Protein AF-A0A7G7MK86-F1 (afdb_monomer)

pLDDT: mean 74.08, std 12.92, range [37.59, 91.69]

Sequence (131 aa):
MILLLVAVTPTLVFWAALRLVPRAVSAVQERLQERRRRAAPGPSLERAVADVRRLRREIRAGRPTSRVRQVALLWAYDDVLLQVCAIVGVAEPPLATAAETDRAFARLLTEAALEQAGVALDPPRGDTAAA

Structure (mmCIF, N/CA/C/O backbone):
data_AF-A0A7G7MK86-F1
#
_entry.id   AF-A0A7G7MK86-F1
#
loop_
_atom_site.group_PDB
_atom_site.id
_atom_site.type_symbol
_atom_site.label_atom_id
_atom_site.label_alt_id
_atom_site.label_comp_id
_atom_site.label_asym_id
_atom_site.label_entity_id
_atom_site.label_seq_id
_atom_site.pdbx_PDB_ins_code
_atom_site.Cartn_x
_atom_site.Cartn_y
_atom_site.Cartn_z
_atom_site.occupancy
_atom_site.B_iso_or_equiv
_atom_site.auth_seq_id
_atom_site.auth_comp_id
_atom_site.auth_asym_id
_atom_site.auth_atom_id
_atom_site.pdbx_PDB_model_num
ATOM 1 N N . MET A 1 1 ? 38.586 2.688 -32.931 1.00 55.38 1 MET A N 1
ATOM 2 C CA . MET A 1 1 ? 37.595 3.637 -32.365 1.00 55.38 1 MET A CA 1
ATOM 3 C C . MET A 1 1 ? 36.141 3.226 -32.622 1.00 55.38 1 MET A C 1
ATOM 5 O O . MET A 1 1 ? 35.352 3.327 -31.698 1.00 55.38 1 MET A O 1
ATOM 9 N N . ILE A 1 2 ? 35.781 2.699 -33.802 1.00 60.97 2 ILE A N 1
ATOM 10 C CA . ILE A 1 2 ? 34.398 2.282 -34.138 1.00 60.97 2 ILE A CA 1
ATOM 11 C C . ILE A 1 2 ? 33.863 1.119 -33.270 1.00 60.97 2 ILE A C 1
ATOM 13 O O . ILE A 1 2 ? 32.710 1.147 -32.858 1.00 60.97 2 ILE A O 1
ATOM 17 N N . LEU A 1 3 ? 34.701 0.139 -32.908 1.00 55.09 3 LEU A N 1
ATOM 18 C CA . LEU A 1 3 ? 34.279 -1.022 -32.098 1.00 55.09 3 LEU A CA 1
ATOM 19 C C . LEU A 1 3 ? 33.917 -0.676 -30.640 1.00 55.09 3 LEU A C 1
ATOM 21 O O . LEU A 1 3 ? 33.027 -1.293 -30.062 1.00 55.09 3 LEU A O 1
ATOM 25 N N . LEU A 1 4 ? 34.556 0.345 -30.057 1.00 57.16 4 LEU A N 1
ATOM 26 C CA . LEU A 1 4 ? 34.248 0.819 -28.699 1.00 57.16 4 LEU A CA 1
ATOM 27 C C . LEU A 1 4 ? 32.854 1.452 -28.627 1.00 57.16 4 LEU A C 1
ATOM 29 O O . LEU A 1 4 ? 32.144 1.283 -27.640 1.00 57.16 4 LEU A O 1
ATOM 33 N N . LEU A 1 5 ? 32.437 2.126 -29.701 1.00 56.81 5 LEU A N 1
ATOM 34 C CA . LEU A 1 5 ? 31.127 2.763 -29.778 1.00 56.81 5 LEU A CA 1
ATOM 35 C C . LEU A 1 5 ? 29.992 1.729 -29.799 1.00 56.81 5 LEU A C 1
ATOM 37 O O . LEU A 1 5 ? 28.957 1.952 -29.177 1.00 56.81 5 LEU A O 1
ATOM 41 N N . VAL A 1 6 ? 30.215 0.592 -30.472 1.00 63.50 6 VAL A N 1
ATOM 42 C CA . VAL A 1 6 ? 29.251 -0.514 -30.632 1.00 63.50 6 VAL A CA 1
ATOM 43 C C . VAL A 1 6 ? 29.074 -1.324 -29.342 1.00 63.50 6 VAL A C 1
ATOM 45 O O . VA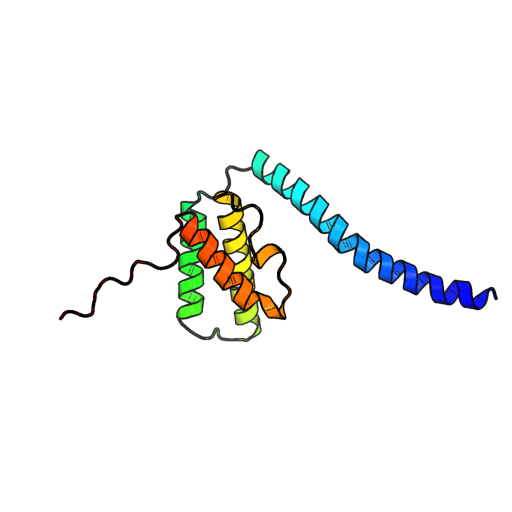L A 1 6 ? 27.990 -1.837 -29.087 1.00 63.50 6 VAL A O 1
ATOM 48 N N . ALA A 1 7 ? 30.105 -1.414 -28.496 1.00 64.06 7 ALA A N 1
ATOM 49 C CA . ALA A 1 7 ? 30.025 -2.138 -27.223 1.00 64.06 7 ALA A CA 1
ATOM 50 C C . ALA A 1 7 ? 29.411 -1.302 -26.084 1.00 64.06 7 ALA A C 1
ATOM 52 O O . ALA A 1 7 ? 28.769 -1.839 -25.182 1.00 64.06 7 ALA A O 1
ATOM 53 N N . VAL A 1 8 ? 29.589 0.022 -26.119 1.00 67.62 8 VAL A N 1
ATOM 54 C CA . VAL A 1 8 ? 29.119 0.932 -25.060 1.00 67.62 8 VAL A CA 1
ATOM 55 C C . VAL A 1 8 ? 27.644 1.313 -25.241 1.00 67.62 8 VAL A C 1
ATOM 57 O O . VAL A 1 8 ? 26.932 1.523 -24.257 1.00 67.62 8 VAL A O 1
ATOM 60 N N . THR A 1 9 ? 27.154 1.333 -26.482 1.00 71.25 9 THR A N 1
ATOM 61 C CA . THR A 1 9 ? 25.754 1.645 -26.815 1.00 71.25 9 THR A CA 1
ATOM 62 C C . THR A 1 9 ? 24.721 0.728 -26.149 1.00 71.25 9 THR A C 1
ATOM 64 O O . THR A 1 9 ? 23.823 1.268 -25.503 1.00 71.25 9 THR A O 1
ATOM 67 N N . PRO A 1 10 ? 24.800 -0.618 -26.230 1.00 76.19 10 PRO A N 1
ATOM 68 C CA . PRO A 1 10 ? 23.781 -1.482 -25.629 1.00 76.19 10 PRO A CA 1
ATOM 69 C C . PRO A 1 10 ? 23.744 -1.348 -24.104 1.00 76.19 10 PRO A C 1
ATOM 71 O O . PRO A 1 10 ? 22.668 -1.365 -23.512 1.00 76.19 10 PRO A O 1
ATOM 74 N N . THR A 1 11 ? 24.896 -1.123 -23.471 1.00 78.06 11 THR A N 1
ATOM 75 C CA . THR A 1 11 ? 25.005 -0.924 -22.021 1.00 78.06 11 THR A CA 1
ATOM 76 C C . THR A 1 11 ? 24.345 0.381 -21.578 1.00 78.06 11 THR A C 1
ATOM 78 O O . THR A 1 11 ? 23.594 0.390 -20.604 1.00 78.06 11 THR A O 1
ATOM 81 N N . LEU A 1 12 ? 24.558 1.477 -22.315 1.00 79.56 12 LEU A N 1
ATOM 82 C CA . LEU A 1 12 ? 23.906 2.761 -22.037 1.00 79.56 12 LEU A CA 1
ATOM 83 C C . LEU A 1 12 ? 22.398 2.711 -22.282 1.00 79.56 12 LEU A C 1
ATOM 85 O O . LEU A 1 12 ? 21.643 3.250 -21.478 1.00 79.56 12 LEU A O 1
ATOM 89 N N . VAL A 1 13 ? 21.954 2.037 -23.346 1.00 80.31 13 VAL A N 1
ATOM 90 C CA . VAL A 1 13 ? 20.524 1.851 -23.639 1.00 80.31 13 VAL A CA 1
ATOM 91 C C . VAL A 1 13 ? 19.857 1.006 -22.557 1.00 80.31 13 VAL A C 1
ATOM 93 O O . VAL A 1 13 ? 18.794 1.379 -22.070 1.00 80.31 13 VAL A O 1
ATOM 96 N N . PHE A 1 14 ? 20.491 -0.085 -22.123 1.00 81.69 14 PHE A N 1
ATOM 97 C CA . PHE A 1 14 ? 19.977 -0.940 -21.055 1.00 81.69 14 PHE A CA 1
ATOM 98 C C . PHE A 1 14 ? 19.912 -0.202 -19.712 1.00 81.69 14 PHE A C 1
ATOM 100 O O . PHE A 1 14 ? 18.906 -0.269 -19.008 1.00 81.69 14 PHE A O 1
ATOM 107 N N . TRP A 1 15 ? 20.947 0.573 -19.381 1.00 81.75 15 TRP A N 1
ATOM 108 C CA . TRP A 1 15 ? 20.983 1.388 -18.168 1.00 81.75 15 TRP A CA 1
ATOM 109 C C . TRP A 1 15 ? 19.935 2.507 -18.183 1.00 81.75 15 TRP A C 1
ATOM 111 O O . TRP A 1 15 ? 19.227 2.723 -17.197 1.00 81.75 15 TRP A O 1
ATOM 121 N N . ALA A 1 16 ? 19.791 3.192 -19.319 1.00 80.06 16 ALA A N 1
ATOM 122 C CA . ALA A 1 16 ? 18.767 4.205 -19.514 1.00 80.06 16 ALA A CA 1
ATOM 123 C C . ALA A 1 16 ? 17.369 3.586 -19.403 1.00 80.06 16 ALA A C 1
ATOM 125 O O . ALA A 1 16 ? 16.545 4.107 -18.656 1.00 80.06 16 ALA A O 1
ATOM 126 N N . ALA A 1 17 ? 17.119 2.445 -20.051 1.00 77.25 17 ALA A N 1
ATOM 127 C CA . ALA A 1 17 ? 15.859 1.715 -19.951 1.00 77.25 17 ALA A CA 1
ATOM 128 C C . ALA A 1 17 ? 15.540 1.348 -18.494 1.00 77.25 17 ALA A C 1
ATOM 130 O O . ALA A 1 17 ? 14.456 1.667 -18.014 1.00 77.25 17 ALA A O 1
ATOM 131 N N . LEU A 1 18 ? 16.500 0.801 -17.744 1.00 74.44 18 LEU A N 1
ATOM 132 C CA . LEU A 1 18 ? 16.328 0.482 -16.322 1.00 74.44 18 LEU A CA 1
ATOM 133 C C . LEU A 1 18 ? 15.999 1.703 -15.451 1.00 74.44 18 LEU A C 1
ATOM 135 O O . LEU A 1 18 ? 15.320 1.554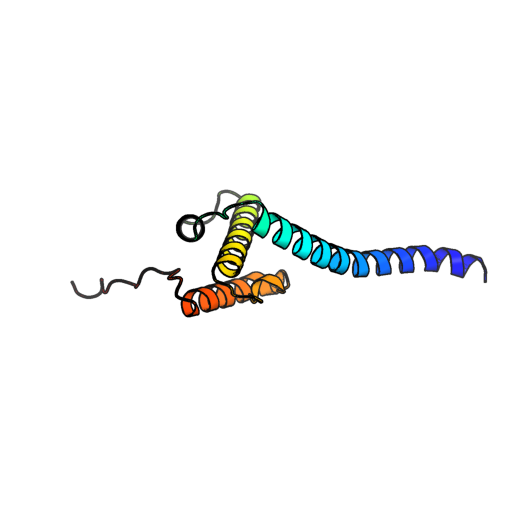 -14.441 1.00 74.44 18 LEU A O 1
ATOM 139 N N . ARG A 1 19 ? 16.447 2.911 -15.820 1.00 70.62 19 ARG A N 1
ATOM 140 C CA . ARG A 1 19 ? 16.131 4.155 -15.090 1.00 70.62 19 ARG A CA 1
ATOM 141 C C . ARG A 1 19 ? 14.887 4.891 -15.583 1.00 70.62 19 ARG A C 1
ATOM 143 O O . ARG A 1 19 ? 14.297 5.653 -14.814 1.00 70.62 19 ARG A O 1
ATOM 150 N N . LEU A 1 20 ? 14.514 4.714 -16.846 1.00 70.38 20 LEU A N 1
ATOM 151 C CA . LEU A 1 20 ? 13.360 5.356 -17.479 1.00 70.38 20 LEU A CA 1
ATOM 152 C C . LEU A 1 20 ? 12.078 4.558 -17.241 1.00 70.38 20 LEU A C 1
ATOM 154 O O . LEU A 1 20 ? 11.044 5.158 -16.967 1.00 70.38 20 LEU A O 1
ATOM 158 N N . VAL A 1 21 ? 12.155 3.225 -17.258 1.00 69.50 21 VAL A N 1
ATOM 159 C CA . VAL A 1 21 ? 11.034 2.325 -16.950 1.00 69.50 21 VAL A CA 1
ATOM 160 C C . VAL A 1 21 ? 10.390 2.633 -15.591 1.00 69.50 21 VAL A C 1
ATOM 162 O O . VAL A 1 21 ? 9.186 2.865 -15.587 1.00 69.50 21 VAL A O 1
ATOM 165 N N . PRO A 1 22 ? 11.111 2.735 -14.455 1.00 56.53 22 PRO A N 1
ATOM 166 C CA . PRO A 1 22 ? 10.472 3.011 -13.165 1.00 56.53 22 PRO A CA 1
ATOM 167 C C . PRO A 1 22 ? 9.757 4.371 -13.128 1.00 56.53 22 PRO A C 1
ATOM 169 O O . PRO A 1 22 ? 8.704 4.483 -12.508 1.00 56.53 22 PRO A O 1
ATOM 172 N N . ARG A 1 23 ? 10.262 5.383 -13.851 1.00 57.53 23 ARG A N 1
ATOM 173 C CA . ARG A 1 23 ? 9.610 6.703 -13.964 1.00 57.53 23 ARG A CA 1
ATOM 174 C C . ARG A 1 23 ? 8.394 6.698 -14.887 1.00 57.53 23 ARG A C 1
ATOM 176 O O . ARG A 1 23 ? 7.415 7.393 -14.637 1.00 57.53 23 ARG A O 1
ATOM 183 N N . ALA A 1 24 ? 8.453 5.931 -15.971 1.00 64.56 24 ALA A N 1
ATOM 184 C CA . ALA A 1 24 ? 7.319 5.768 -16.870 1.00 64.56 24 ALA A CA 1
ATOM 185 C C . ALA A 1 24 ? 6.197 4.971 -16.191 1.00 64.56 24 ALA A C 1
ATOM 187 O O . ALA A 1 24 ? 5.026 5.312 -16.336 1.00 64.56 24 ALA A O 1
ATOM 188 N N . VAL A 1 25 ? 6.554 3.948 -15.408 1.00 63.72 25 VAL A N 1
ATOM 189 C CA . VAL A 1 25 ? 5.603 3.141 -14.639 1.00 63.72 25 VAL A CA 1
ATOM 190 C C . VAL A 1 25 ? 4.895 3.998 -13.593 1.00 63.72 25 VAL A C 1
ATOM 192 O O . VAL A 1 25 ? 3.671 3.941 -13.545 1.00 63.72 25 VAL A O 1
ATOM 195 N N . SER A 1 26 ? 5.597 4.849 -12.833 1.00 62.03 26 SER A N 1
ATOM 196 C CA . SER A 1 26 ? 4.945 5.722 -11.843 1.00 62.03 26 SER A CA 1
ATOM 197 C C . SER A 1 26 ? 3.944 6.692 -12.487 1.00 62.03 26 SER A C 1
ATOM 199 O O . SER A 1 26 ? 2.792 6.752 -12.066 1.00 62.03 26 SER A O 1
ATOM 201 N N . ALA A 1 27 ? 4.317 7.351 -13.589 1.00 63.66 27 ALA A N 1
ATOM 202 C CA . ALA A 1 27 ? 3.433 8.283 -14.297 1.00 63.66 27 ALA A CA 1
ATOM 203 C C . ALA A 1 27 ? 2.215 7.594 -14.945 1.00 63.66 27 ALA A C 1
ATOM 205 O O . ALA A 1 27 ? 1.121 8.158 -15.022 1.00 63.66 27 ALA A O 1
ATOM 206 N N . VAL A 1 28 ? 2.385 6.362 -15.438 1.00 71.06 28 VAL A N 1
ATOM 207 C CA . VAL A 1 28 ? 1.270 5.561 -15.959 1.00 71.06 28 VAL A CA 1
ATOM 208 C C . VAL A 1 28 ? 0.368 5.100 -14.819 1.00 71.06 28 VAL A C 1
ATOM 210 O O . VAL A 1 28 ? -0.851 5.135 -14.982 1.00 71.06 28 VAL A O 1
ATOM 213 N N . GLN A 1 29 ? 0.927 4.712 -13.672 1.00 66.12 29 GLN A N 1
ATOM 214 C CA . GLN A 1 29 ? 0.144 4.299 -12.511 1.00 66.12 29 GLN A CA 1
ATOM 215 C C . GLN A 1 29 ? -0.689 5.441 -11.935 1.00 66.12 29 GLN A C 1
ATOM 217 O O . GLN A 1 29 ? -1.870 5.217 -11.684 1.00 66.12 29 GLN A O 1
ATOM 222 N N . GLU A 1 30 ? -0.147 6.655 -11.837 1.00 67.19 30 GLU A N 1
ATOM 223 C CA . GLU A 1 30 ? -0.899 7.852 -11.432 1.00 67.19 30 GLU A CA 1
ATOM 2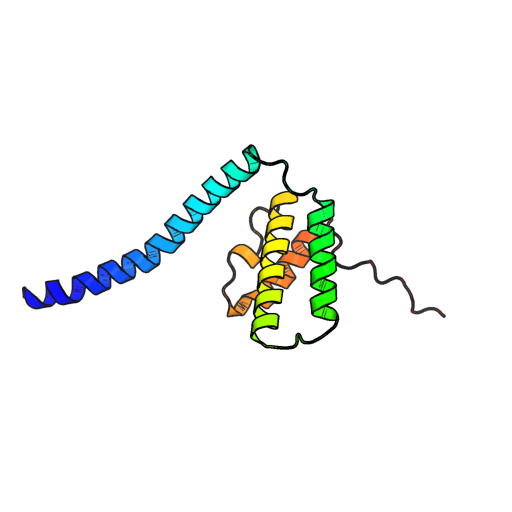24 C C . GLU A 1 30 ? -2.100 8.090 -12.357 1.00 67.19 30 GLU A C 1
ATOM 226 O O . GLU A 1 30 ? -3.244 8.185 -11.909 1.00 67.19 30 GLU A O 1
ATOM 231 N N . ARG A 1 31 ? -1.880 8.065 -13.677 1.00 62.09 31 ARG A N 1
ATOM 232 C CA . ARG A 1 31 ? -2.955 8.239 -14.671 1.00 62.09 31 ARG A CA 1
ATOM 233 C C . ARG A 1 31 ? -3.988 7.116 -14.626 1.00 62.09 31 ARG A C 1
ATOM 235 O O . ARG A 1 31 ? -5.180 7.352 -14.839 1.00 62.09 31 ARG A O 1
ATOM 242 N N . LEU A 1 32 ? -3.552 5.881 -14.381 1.00 63.88 32 LEU A N 1
ATOM 243 C CA . LEU A 1 32 ? -4.444 4.730 -14.260 1.00 63.88 32 LEU A CA 1
ATOM 244 C C . LEU A 1 32 ? -5.256 4.799 -12.960 1.00 63.88 32 LEU A C 1
ATOM 246 O O . LEU A 1 32 ? -6.440 4.464 -12.968 1.00 63.88 32 LEU A O 1
ATOM 250 N N . GLN A 1 33 ? -4.652 5.266 -11.866 1.00 60.19 33 GLN A N 1
ATOM 251 C CA . GLN A 1 33 ? -5.309 5.506 -10.583 1.00 60.19 33 GLN A CA 1
ATOM 252 C C . GLN A 1 33 ? -6.339 6.629 -10.685 1.00 60.19 33 GLN A C 1
ATOM 254 O O . GLN A 1 33 ? -7.466 6.441 -10.237 1.00 60.19 33 GLN A O 1
ATOM 259 N N . GLU A 1 34 ? -6.019 7.751 -11.326 1.00 62.91 34 GLU A N 1
ATOM 260 C CA . GLU A 1 34 ? -6.978 8.833 -11.581 1.00 62.91 34 GLU A CA 1
ATOM 261 C C . GLU A 1 34 ? -8.163 8.359 -12.424 1.00 62.91 34 GLU A C 1
ATOM 263 O O . GLU A 1 34 ? -9.321 8.650 -12.115 1.00 62.91 34 GLU A O 1
ATOM 268 N N . ARG A 1 35 ? -7.894 7.570 -13.471 1.00 57.12 35 ARG A N 1
ATOM 269 C CA . ARG A 1 35 ? -8.944 6.965 -14.299 1.00 57.12 35 ARG A CA 1
ATOM 270 C C . ARG A 1 35 ? -9.795 5.974 -13.514 1.00 57.12 35 ARG A C 1
ATOM 272 O O . ARG A 1 35 ? -11.012 5.993 -13.661 1.00 57.12 35 ARG A O 1
ATOM 279 N N . ARG A 1 36 ? -9.192 5.152 -12.651 1.00 52.75 36 ARG A N 1
ATOM 280 C CA . ARG A 1 36 ? -9.917 4.235 -11.756 1.00 52.75 36 ARG A CA 1
ATOM 281 C C . ARG A 1 36 ? -10.764 4.986 -10.727 1.00 52.75 36 ARG A C 1
ATOM 283 O O . ARG A 1 36 ? -11.913 4.609 -10.537 1.00 52.75 36 ARG A O 1
ATOM 290 N N . ARG A 1 37 ? -10.247 6.073 -10.140 1.00 52.97 37 ARG A N 1
ATOM 291 C CA . ARG A 1 37 ? -10.980 6.963 -9.216 1.00 52.97 37 ARG A CA 1
ATOM 292 C C . ARG A 1 37 ? -12.201 7.607 -9.873 1.00 52.97 37 ARG A C 1
ATOM 294 O O . ARG A 1 37 ? -13.214 7.786 -9.212 1.00 52.97 37 ARG A O 1
ATOM 301 N N . ARG A 1 38 ? -12.119 7.944 -11.165 1.00 56.19 38 ARG A N 1
ATOM 302 C CA . ARG A 1 38 ? -13.250 8.501 -11.929 1.00 56.19 38 ARG A CA 1
ATOM 303 C C . ARG A 1 38 ? -14.254 7.448 -12.408 1.00 56.19 38 ARG A C 1
ATOM 305 O O . ARG A 1 38 ? -15.402 7.799 -12.645 1.00 56.19 38 ARG A O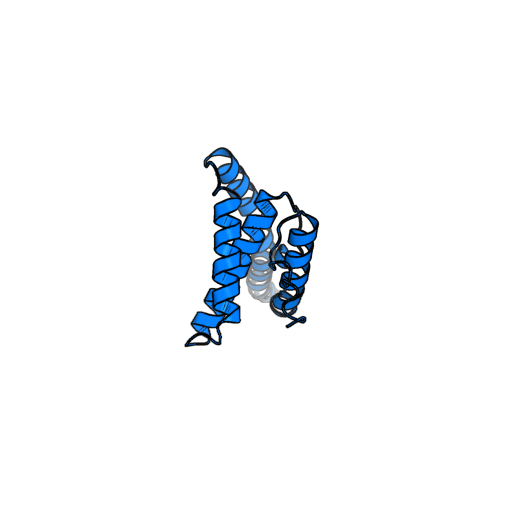 1
ATOM 312 N N . ALA A 1 39 ? -13.827 6.197 -12.596 1.00 51.81 39 ALA A N 1
ATOM 313 C CA . ALA A 1 39 ? -14.629 5.164 -13.257 1.00 51.81 39 ALA A CA 1
ATOM 314 C C . ALA A 1 39 ? -15.330 4.182 -12.306 1.00 51.81 39 ALA A C 1
ATOM 316 O O . ALA A 1 39 ? -16.299 3.548 -12.716 1.00 51.81 39 ALA A O 1
ATOM 317 N N . ALA A 1 40 ? -14.866 4.027 -11.066 1.00 50.91 40 ALA A N 1
ATOM 318 C CA . ALA A 1 40 ? -15.448 3.078 -10.125 1.00 50.91 40 ALA A CA 1
ATOM 319 C C . ALA A 1 40 ? -15.783 3.772 -8.799 1.00 50.91 40 ALA A C 1
ATOM 321 O O . ALA A 1 40 ? -14.913 4.443 -8.240 1.00 50.91 40 ALA A O 1
ATOM 322 N N . PRO A 1 41 ? -16.984 3.558 -8.230 1.00 54.56 41 PRO A N 1
ATOM 323 C CA . PRO A 1 41 ? -17.143 3.654 -6.789 1.00 54.56 41 PRO A CA 1
ATOM 324 C C . PRO A 1 41 ? -16.137 2.660 -6.202 1.00 54.56 41 PRO A C 1
ATOM 326 O O . PRO A 1 41 ? -16.287 1.448 -6.372 1.00 54.56 41 PRO A O 1
ATOM 329 N N . GLY A 1 42 ? -15.040 3.163 -5.633 1.00 56.28 42 GLY A N 1
ATOM 330 C CA . GLY A 1 42 ? -14.020 2.317 -5.020 1.00 56.28 42 GLY A CA 1
ATOM 331 C C . GLY A 1 42 ? -14.648 1.404 -3.960 1.00 56.28 42 GLY A C 1
ATOM 332 O O . GLY A 1 42 ? -15.752 1.691 -3.485 1.00 56.28 42 GLY A O 1
ATOM 333 N N . PRO A 1 43 ? -13.986 0.296 -3.578 1.00 59.97 43 PRO A N 1
ATOM 334 C CA . PRO A 1 43 ? -14.450 -0.492 -2.442 1.00 59.97 43 PRO A CA 1
ATOM 335 C C . PRO A 1 43 ? -14.702 0.455 -1.266 1.00 59.97 43 PRO A C 1
ATOM 337 O O . PRO A 1 43 ? -13.872 1.323 -0.986 1.00 59.97 43 PRO A O 1
ATOM 340 N N . SER A 1 44 ? -15.870 0.336 -0.624 1.00 69.12 44 SER A N 1
ATOM 341 C CA . SER A 1 44 ? -16.162 1.130 0.567 1.00 69.12 44 SER A CA 1
ATOM 342 C C . SER A 1 44 ? -15.013 0.943 1.554 1.00 69.12 44 SER A C 1
ATOM 344 O O . SER A 1 44 ? -14.505 -0.171 1.703 1.00 69.12 44 SER A O 1
ATOM 346 N N . LEU A 1 45 ? -14.587 2.026 2.209 1.00 64.75 45 LEU A N 1
ATOM 347 C CA . LEU A 1 45 ? -13.503 1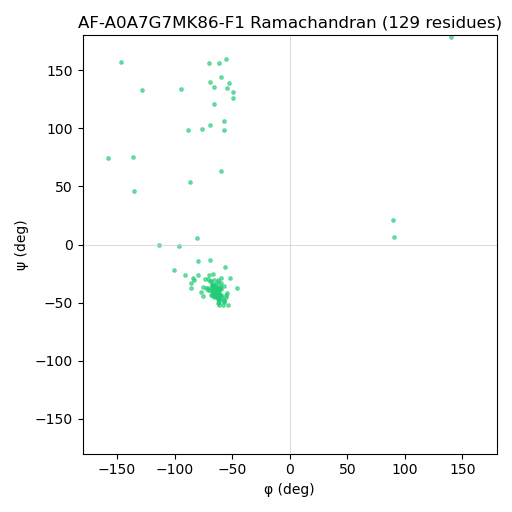.998 3.198 1.00 64.75 45 LEU A CA 1
ATOM 348 C C . LEU A 1 45 ? -13.671 0.829 4.182 1.00 64.75 45 LEU A C 1
ATOM 350 O O . LEU A 1 45 ? -12.709 0.155 4.527 1.00 64.75 45 LEU A O 1
ATOM 354 N N . GLU A 1 46 ? -14.916 0.535 4.551 1.00 69.44 46 GLU A N 1
ATOM 355 C CA . GLU A 1 46 ? -15.305 -0.598 5.385 1.00 69.44 46 GLU A CA 1
ATOM 356 C C . GLU A 1 46 ? -14.828 -1.962 4.853 1.00 69.44 46 GLU A C 1
ATOM 358 O O . GLU A 1 46 ? -14.276 -2.749 5.620 1.00 69.44 46 GLU A O 1
ATOM 363 N N . ARG A 1 47 ? -14.973 -2.241 3.549 1.00 75.12 47 ARG A N 1
ATOM 364 C CA . ARG A 1 47 ? -14.489 -3.493 2.938 1.00 75.12 47 ARG A CA 1
ATOM 365 C C . ARG A 1 47 ? -12.970 -3.555 2.925 1.00 75.12 47 ARG A C 1
ATOM 367 O O . ARG A 1 47 ? -12.412 -4.577 3.302 1.00 75.12 47 ARG A O 1
ATOM 374 N N . ALA A 1 48 ? -12.312 -2.454 2.566 1.00 73.88 48 ALA A N 1
ATOM 375 C CA . ALA A 1 48 ? -10.854 -2.398 2.550 1.00 73.88 48 ALA A CA 1
ATOM 376 C C . ALA A 1 48 ? -10.271 -2.616 3.961 1.00 73.88 48 ALA A C 1
ATOM 378 O O . ALA A 1 48 ? -9.359 -3.417 4.146 1.00 73.88 48 ALA A O 1
ATOM 379 N N . VAL A 1 49 ? -10.850 -1.984 4.988 1.00 74.75 49 VAL A N 1
ATOM 380 C CA . VAL A 1 49 ? -10.451 -2.187 6.391 1.00 74.75 49 VAL A CA 1
ATOM 381 C C . VAL A 1 49 ? -10.761 -3.612 6.865 1.00 74.75 49 VAL A C 1
ATOM 383 O O . VAL A 1 49 ? -9.955 -4.203 7.590 1.00 74.75 49 VAL A O 1
ATOM 386 N N . ALA A 1 50 ? -11.894 -4.193 6.460 1.00 78.12 50 ALA A N 1
ATOM 387 C CA . ALA A 1 50 ? -12.219 -5.586 6.764 1.00 78.12 50 ALA A CA 1
ATOM 388 C C . ALA A 1 50 ? -11.191 -6.556 6.157 1.00 78.12 50 ALA A C 1
ATOM 390 O O . ALA A 1 50 ? -10.744 -7.477 6.849 1.00 78.12 50 ALA A O 1
ATOM 391 N N . ASP A 1 51 ? -10.759 -6.306 4.921 1.00 80.62 51 ASP A N 1
ATOM 392 C CA . ASP A 1 51 ? -9.737 -7.098 4.239 1.00 80.62 51 ASP A CA 1
ATOM 393 C C . ASP A 1 51 ? -8.373 -6.978 4.931 1.00 80.62 51 ASP A C 1
ATOM 395 O O . ASP A 1 51 ? -7.758 -8.008 5.217 1.00 80.62 51 ASP A O 1
ATOM 399 N N . VAL A 1 52 ? -7.937 -5.771 5.332 1.00 79.00 52 VAL A N 1
ATOM 400 C CA . VAL A 1 52 ? -6.705 -5.603 6.136 1.00 79.00 52 VAL A CA 1
ATOM 401 C C . VAL A 1 52 ? -6.787 -6.409 7.430 1.00 79.00 52 VAL A C 1
ATOM 403 O O . VAL A 1 52 ? -5.865 -7.157 7.762 1.00 79.00 52 VAL A O 1
ATOM 406 N N . ARG A 1 53 ? -7.898 -6.294 8.171 1.00 78.56 53 ARG A N 1
ATOM 407 C CA . ARG A 1 53 ? -8.089 -7.003 9.448 1.00 78.56 53 ARG A CA 1
ATOM 408 C C . ARG A 1 53 ? -8.049 -8.513 9.265 1.00 78.56 53 ARG A C 1
ATOM 410 O O . ARG A 1 53 ? -7.431 -9.210 10.073 1.00 78.56 53 ARG A O 1
ATOM 417 N N . ARG A 1 54 ? -8.690 -9.026 8.214 1.00 80.69 54 ARG A N 1
ATOM 418 C CA . ARG A 1 54 ? -8.671 -10.449 7.877 1.00 80.69 54 ARG A CA 1
ATOM 419 C C . ARG A 1 54 ? -7.251 -10.914 7.565 1.00 80.69 54 ARG A C 1
ATOM 421 O O . ARG A 1 54 ? -6.793 -11.891 8.153 1.00 80.69 54 ARG A O 1
ATOM 428 N N . LEU A 1 55 ? -6.543 -10.202 6.698 1.00 81.50 55 LEU A N 1
ATOM 429 C CA . LEU A 1 55 ? -5.209 -10.597 6.260 1.00 81.50 55 LEU A CA 1
ATOM 430 C C . LEU A 1 55 ? -4.182 -10.507 7.401 1.00 81.50 55 LEU A C 1
ATOM 432 O O . LEU A 1 55 ? -3.330 -11.381 7.548 1.00 81.50 55 LEU A O 1
ATOM 436 N N . ARG A 1 56 ? -4.323 -9.521 8.296 1.00 79.25 56 ARG A N 1
ATOM 437 C CA . ARG A 1 56 ? -3.528 -9.412 9.531 1.00 79.25 56 ARG A CA 1
ATOM 438 C C . ARG A 1 56 ? -3.750 -10.603 10.461 1.00 79.25 56 ARG A C 1
ATOM 440 O O . ARG A 1 56 ? -2.789 -11.113 11.036 1.00 79.25 56 ARG A O 1
ATOM 447 N N . ARG A 1 57 ? -4.999 -11.068 10.604 1.00 81.50 57 ARG A N 1
ATOM 448 C CA . ARG A 1 57 ? -5.313 -12.290 11.366 1.00 81.50 57 ARG A CA 1
ATOM 449 C C . ARG A 1 57 ? -4.661 -13.512 10.734 1.00 81.50 57 ARG A C 1
ATOM 451 O O . ARG A 1 57 ? -4.080 -14.297 11.468 1.00 81.50 57 ARG A O 1
ATOM 458 N N . GLU A 1 58 ? -4.695 -13.644 9.410 1.00 81.12 58 GLU A N 1
ATOM 459 C CA . GLU A 1 58 ? -4.029 -14.747 8.704 1.00 81.12 58 GLU A CA 1
ATOM 460 C C . GLU A 1 58 ? -2.502 -14.727 8.914 1.00 81.12 58 GLU A C 1
ATOM 462 O O . GLU A 1 58 ? -1.912 -15.774 9.164 1.00 81.12 58 GLU A O 1
ATOM 467 N N . ILE A 1 59 ? -1.867 -13.547 8.915 1.00 80.50 59 ILE A N 1
ATOM 468 C CA . ILE A 1 59 ? -0.431 -13.398 9.217 1.00 80.50 59 ILE A CA 1
ATOM 469 C C . ILE A 1 59 ? -0.121 -13.751 10.682 1.00 80.50 59 ILE A C 1
ATOM 471 O O . ILE A 1 59 ? 0.862 -14.441 10.954 1.00 80.50 59 ILE A O 1
ATOM 475 N N . ARG A 1 60 ? -0.945 -13.289 11.634 1.00 80.62 60 ARG A N 1
ATOM 476 C CA . ARG A 1 60 ? -0.766 -13.561 13.074 1.00 80.62 60 ARG A CA 1
ATOM 477 C C . ARG A 1 60 ? -1.072 -15.018 13.445 1.00 80.62 60 ARG A C 1
ATOM 479 O O . ARG A 1 60 ? -0.473 -15.527 14.386 1.00 80.62 60 ARG A O 1
ATOM 486 N N . ALA A 1 61 ? -1.971 -15.685 12.720 1.00 80.88 61 ALA A N 1
ATOM 487 C CA . ALA A 1 61 ? -2.404 -17.058 12.991 1.00 80.88 61 ALA A CA 1
ATOM 488 C C . ALA A 1 61 ? -1.323 -18.120 12.720 1.00 80.88 61 ALA A C 1
ATOM 490 O O . ALA A 1 61 ? -1.466 -19.253 13.174 1.00 80.88 61 ALA A O 1
ATOM 491 N N . GLY A 1 62 ? -0.232 -17.779 12.028 1.00 70.56 62 GLY A N 1
ATOM 492 C CA . GLY A 1 62 ? 0.954 -18.631 11.956 1.00 70.56 62 GLY A CA 1
ATOM 493 C C . GLY A 1 62 ? 1.621 -18.682 10.587 1.00 70.56 62 GLY A C 1
ATOM 494 O O . GLY A 1 62 ? 1.188 -18.060 9.618 1.00 70.56 62 GLY A O 1
ATOM 495 N N . ARG A 1 63 ? 2.723 -19.443 10.514 1.00 66.94 63 ARG A N 1
ATOM 496 C CA . ARG A 1 63 ? 3.522 -19.588 9.292 1.00 66.94 63 ARG A CA 1
ATOM 497 C C . ARG A 1 63 ? 2.709 -20.311 8.210 1.00 66.94 63 ARG A C 1
ATOM 499 O O . ARG A 1 63 ? 2.321 -21.460 8.420 1.00 66.94 63 ARG A O 1
ATOM 506 N N . PRO A 1 64 ? 2.488 -19.690 7.042 1.00 73.19 64 PRO A N 1
ATOM 507 C CA . PRO A 1 64 ? 1.837 -20.362 5.931 1.00 73.19 64 PRO A CA 1
ATOM 508 C C . PRO A 1 64 ? 2.649 -21.578 5.476 1.00 73.19 64 PRO A C 1
ATOM 510 O O . PRO A 1 64 ? 3.862 -21.651 5.664 1.00 73.19 64 PRO A O 1
ATOM 513 N N . THR A 1 65 ? 1.958 -22.523 4.841 1.00 80.44 65 THR A N 1
ATOM 514 C CA . THR A 1 65 ? 2.483 -23.847 4.470 1.00 80.44 65 THR A CA 1
ATOM 515 C C . THR A 1 65 ? 3.744 -23.823 3.598 1.00 80.44 65 THR A C 1
ATOM 517 O O . THR A 1 65 ? 4.453 -24.822 3.533 1.00 80.44 65 THR A O 1
ATOM 520 N N . SER A 1 66 ? 4.048 -22.707 2.927 1.00 87.75 66 SER A N 1
ATOM 521 C CA . SER A 1 66 ? 5.255 -22.543 2.113 1.00 87.75 66 SER A CA 1
ATOM 522 C C . SER A 1 66 ? 5.788 -21.108 2.145 1.00 87.75 66 SER A C 1
ATOM 524 O O . SER A 1 66 ? 5.033 -20.155 2.361 1.00 87.75 66 SER A O 1
ATOM 526 N N . ARG A 1 67 ? 7.089 -20.935 1.853 1.00 86.38 67 ARG A N 1
ATOM 527 C CA . ARG A 1 67 ? 7.702 -19.600 1.708 1.00 86.38 67 ARG A CA 1
ATOM 528 C C . ARG A 1 67 ? 7.048 -18.770 0.606 1.00 86.38 67 ARG A C 1
ATOM 530 O O . ARG A 1 67 ? 6.854 -17.577 0.793 1.00 86.38 67 ARG A O 1
ATOM 537 N N . VAL A 1 68 ? 6.667 -19.392 -0.511 1.00 89.50 68 VAL A N 1
ATOM 538 C CA . VAL A 1 68 ? 5.975 -18.698 -1.610 1.00 89.50 68 VAL A CA 1
ATOM 539 C C . VAL A 1 68 ? 4.641 -18.136 -1.128 1.00 89.50 68 VAL A C 1
ATOM 541 O O . VAL A 1 68 ? 4.332 -16.977 -1.387 1.00 89.50 68 VAL A O 1
ATOM 544 N N . ARG A 1 69 ? 3.880 -18.920 -0.355 1.00 84.56 69 ARG A N 1
ATOM 545 C CA . ARG A 1 69 ? 2.612 -18.469 0.226 1.00 84.56 69 ARG A CA 1
ATOM 546 C C . ARG A 1 69 ? 2.821 -17.369 1.265 1.00 84.56 69 ARG A C 1
ATOM 548 O O . ARG A 1 69 ? 2.011 -16.454 1.336 1.00 84.56 69 ARG A O 1
ATOM 555 N N . GLN A 1 70 ? 3.912 -17.430 2.028 1.00 87.12 70 GLN A N 1
ATOM 556 C CA . GLN A 1 70 ? 4.291 -16.364 2.955 1.00 87.12 70 GLN A CA 1
ATOM 557 C C . GLN A 1 70 ? 4.544 -15.048 2.234 1.00 87.12 70 GLN A C 1
ATOM 559 O O . GLN A 1 70 ? 3.987 -14.026 2.618 1.00 87.12 70 GLN A O 1
ATOM 564 N N . VAL A 1 71 ? 5.352 -15.086 1.178 1.00 88.94 71 VAL A N 1
ATOM 565 C CA . VAL A 1 71 ? 5.650 -13.909 0.366 1.00 88.94 71 VAL A CA 1
ATOM 566 C C . VAL A 1 71 ? 4.358 -13.389 -0.259 1.00 88.94 71 VAL A C 1
ATOM 568 O O . VAL A 1 71 ? 4.008 -12.242 -0.021 1.00 88.94 71 VAL A O 1
ATOM 571 N N . ALA A 1 72 ? 3.575 -14.229 -0.936 1.00 88.56 72 ALA A N 1
ATOM 572 C CA . ALA A 1 72 ? 2.306 -13.812 -1.539 1.00 88.56 72 ALA A CA 1
ATOM 573 C C . ALA A 1 72 ? 1.348 -13.143 -0.533 1.00 88.56 72 ALA A C 1
ATOM 575 O O . ALA A 1 72 ? 0.754 -12.114 -0.848 1.00 88.56 72 ALA A O 1
ATOM 576 N N . LEU A 1 73 ? 1.243 -13.679 0.688 1.00 88.38 73 LEU A N 1
ATOM 577 C CA . LEU A 1 73 ? 0.428 -13.094 1.756 1.00 88.38 73 LEU A CA 1
ATOM 578 C C . LEU A 1 73 ? 0.947 -11.714 2.188 1.00 88.38 73 LEU A C 1
ATOM 580 O O . LEU A 1 73 ? 0.160 -10.791 2.376 1.00 88.38 73 LEU A O 1
ATOM 584 N N . LEU A 1 74 ? 2.268 -11.555 2.321 1.00 89.19 74 LEU A N 1
ATOM 585 C CA . LEU A 1 74 ? 2.888 -10.272 2.657 1.00 89.19 74 LEU A CA 1
ATOM 586 C C . LEU A 1 74 ? 2.694 -9.236 1.544 1.00 89.19 74 LEU A C 1
ATOM 588 O O . LEU A 1 74 ? 2.439 -8.080 1.861 1.00 89.19 74 LEU A O 1
ATOM 592 N N . TRP A 1 75 ? 2.781 -9.638 0.277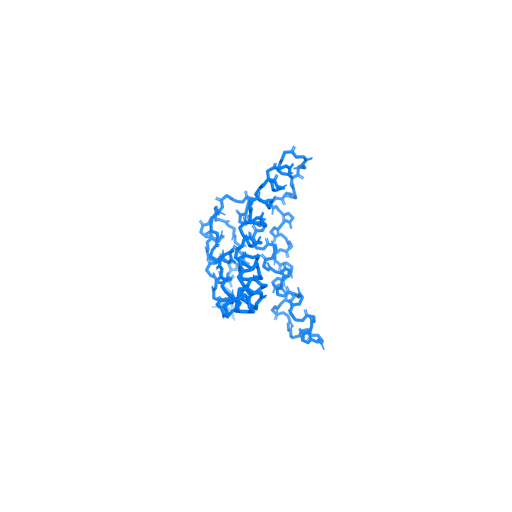 1.00 90.06 75 TRP A N 1
ATOM 593 C CA . TRP A 1 75 ? 2.543 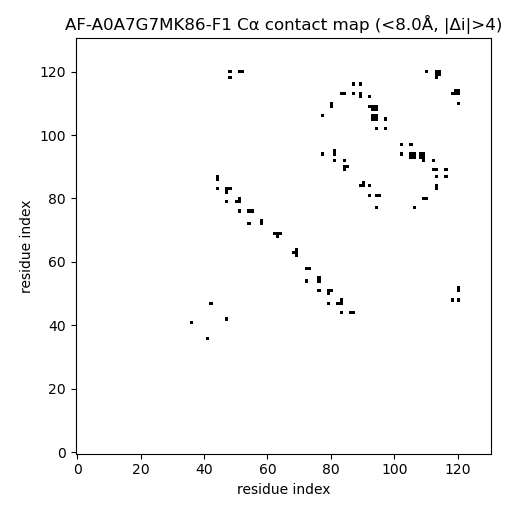-8.754 -0.867 1.00 90.06 75 TRP A CA 1
ATOM 594 C C . TRP A 1 75 ? 1.083 -8.309 -0.947 1.00 90.06 75 TRP A C 1
ATOM 596 O O . TRP A 1 75 ? 0.816 -7.128 -1.143 1.00 90.06 75 TRP A O 1
ATOM 606 N N . ALA A 1 76 ? 0.144 -9.235 -0.735 1.00 89.56 76 ALA A N 1
ATOM 607 C CA . ALA A 1 76 ? -1.274 -8.904 -0.654 1.00 89.56 76 ALA A CA 1
ATOM 608 C C . ALA A 1 76 ? -1.558 -7.933 0.505 1.00 89.56 76 ALA A C 1
ATOM 610 O O . ALA A 1 76 ? -2.356 -7.016 0.355 1.00 89.56 76 ALA A O 1
ATOM 611 N N . TYR A 1 77 ? -0.868 -8.083 1.639 1.00 87.25 77 TYR A N 1
ATOM 612 C CA . TYR A 1 77 ? -0.997 -7.156 2.763 1.00 87.25 77 TYR A CA 1
ATOM 613 C C . TYR A 1 77 ? -0.544 -5.743 2.419 1.00 87.25 77 TYR A C 1
ATOM 615 O O . TYR A 1 77 ? -1.259 -4.793 2.727 1.00 87.25 77 TYR A O 1
ATOM 623 N N . ASP A 1 78 ? 0.604 -5.606 1.757 1.00 91.69 78 ASP A N 1
ATOM 624 C CA . ASP A 1 78 ? 1.112 -4.297 1.346 1.00 91.69 78 ASP A CA 1
ATOM 625 C C . ASP A 1 78 ? 0.168 -3.599 0.361 1.00 91.69 78 ASP A C 1
ATOM 627 O O . ASP A 1 78 ? -0.081 -2.402 0.501 1.00 91.69 78 ASP A O 1
ATOM 631 N N . ASP A 1 79 ? -0.398 -4.342 -0.594 1.00 89.44 79 ASP A N 1
ATOM 632 C CA . ASP A 1 79 ? -1.334 -3.797 -1.585 1.00 89.44 79 ASP A CA 1
ATOM 633 C C . ASP A 1 79 ? -2.604 -3.242 -0.923 1.00 89.44 79 ASP A C 1
ATOM 635 O O . ASP A 1 79 ? -3.002 -2.103 -1.181 1.00 89.44 79 ASP A O 1
ATOM 639 N N . VAL A 1 80 ? -3.199 -3.998 0.008 1.00 87.56 80 VAL A N 1
ATOM 640 C CA . VAL A 1 80 ? -4.386 -3.536 0.742 1.00 87.56 80 VAL A CA 1
ATOM 641 C C . VAL A 1 80 ? -4.034 -2.353 1.656 1.00 87.56 80 VAL A C 1
ATOM 643 O O . VAL A 1 80 ? -4.815 -1.407 1.747 1.00 87.56 80 VAL A O 1
ATOM 646 N N . LEU A 1 81 ? -2.852 -2.334 2.284 1.00 86.25 81 LEU A N 1
ATOM 647 C CA . LEU A 1 81 ? -2.419 -1.214 3.131 1.00 86.25 81 LEU A CA 1
ATOM 648 C C . LEU A 1 81 ? -2.319 0.093 2.327 1.00 86.25 81 LEU A C 1
ATOM 650 O O . LEU A 1 81 ? -2.868 1.118 2.733 1.00 86.25 81 LEU A O 1
ATOM 654 N N . LEU A 1 82 ? -1.695 0.041 1.147 1.00 87.88 82 LEU A N 1
ATOM 655 C CA . LEU A 1 82 ? -1.607 1.176 0.226 1.00 87.88 82 LEU A CA 1
ATOM 656 C C . LEU A 1 82 ? -2.983 1.592 -0.307 1.00 87.88 82 LEU A C 1
ATOM 658 O O . LEU A 1 82 ? -3.254 2.786 -0.453 1.00 87.88 82 LEU A O 1
ATOM 662 N N . GLN A 1 83 ? -3.875 0.631 -0.556 1.00 84.88 83 GLN A N 1
ATOM 663 C CA . GLN A 1 83 ? -5.252 0.912 -0.949 1.00 84.88 83 GLN A CA 1
ATOM 664 C C . GLN A 1 83 ? -6.005 1.685 0.142 1.00 84.88 83 GLN A C 1
ATOM 666 O O . GLN A 1 83 ? -6.677 2.668 -0.173 1.00 84.88 83 GLN A O 1
ATOM 671 N N . VAL A 1 84 ? -5.870 1.299 1.415 1.00 82.38 84 VAL A N 1
ATOM 672 C CA . VAL A 1 84 ? -6.491 2.026 2.536 1.00 82.38 84 VAL A CA 1
ATOM 673 C C . VAL A 1 84 ? -5.904 3.431 2.656 1.00 82.38 84 VAL A C 1
ATOM 675 O O . VAL A 1 84 ? -6.666 4.390 2.760 1.00 82.38 84 VAL A O 1
ATOM 678 N N . CYS A 1 85 ? -4.579 3.584 2.552 1.00 84.12 85 CYS A N 1
ATOM 679 C CA . CYS A 1 85 ? -3.928 4.899 2.535 1.00 84.12 85 CYS A CA 1
ATOM 680 C C . CYS A 1 85 ? -4.496 5.799 1.430 1.00 84.12 85 CYS A C 1
ATOM 682 O O . CYS A 1 85 ? -4.824 6.959 1.681 1.00 84.12 85 CYS A O 1
ATOM 684 N N . ALA A 1 86 ? -4.695 5.252 0.229 1.00 82.25 86 ALA A N 1
ATOM 685 C CA . ALA A 1 86 ? -5.256 5.986 -0.898 1.00 82.25 86 ALA A CA 1
ATOM 686 C C . ALA A 1 86 ? -6.722 6.407 -0.692 1.00 82.25 86 ALA A C 1
ATOM 688 O O . ALA A 1 86 ? -7.121 7.434 -1.243 1.00 82.25 86 ALA A O 1
ATOM 689 N N . ILE A 1 87 ? -7.516 5.635 0.062 1.00 78.56 87 ILE A N 1
ATOM 690 C CA . ILE A 1 87 ? -8.915 5.959 0.396 1.00 78.56 87 ILE A CA 1
ATOM 691 C C . ILE A 1 87 ? -8.980 7.031 1.491 1.00 78.56 87 ILE A C 1
ATOM 693 O O . ILE A 1 87 ? -9.796 7.944 1.404 1.00 78.56 87 ILE A O 1
ATOM 697 N N . VAL A 1 88 ? -8.116 6.933 2.502 1.00 79.69 88 VAL A N 1
ATOM 698 C CA . VAL A 1 88 ? -8.081 7.850 3.657 1.00 79.69 88 VAL A CA 1
ATOM 699 C C . VAL A 1 88 ? -7.365 9.169 3.329 1.00 79.69 88 VAL A C 1
ATOM 701 O O . VAL A 1 88 ? -7.517 10.154 4.043 1.00 79.69 88 VAL A O 1
ATOM 704 N N . GLY A 1 89 ? -6.632 9.226 2.213 1.00 75.19 89 GLY A N 1
ATOM 705 C CA . GLY A 1 89 ? -5.955 10.439 1.750 1.00 75.19 89 GLY A CA 1
ATOM 706 C C . GLY A 1 89 ? -4.533 10.607 2.286 1.00 75.19 89 GLY A C 1
ATOM 707 O O . GLY A 1 89 ? -3.996 11.712 2.261 1.00 75.19 89 GLY A O 1
ATOM 708 N N . VAL A 1 90 ? -3.894 9.524 2.732 1.00 78.38 90 VAL A N 1
ATOM 709 C CA . VAL A 1 90 ? -2.461 9.515 3.055 1.00 78.38 90 VAL A CA 1
ATOM 710 C C . VAL A 1 90 ? -1.691 9.481 1.733 1.00 78.38 90 VAL A C 1
ATOM 712 O O . VAL A 1 90 ? -1.596 8.436 1.092 1.00 78.38 90 VAL A O 1
ATOM 715 N N . ALA A 1 91 ? -1.208 10.646 1.292 1.00 67.75 91 ALA A N 1
ATOM 716 C CA . ALA A 1 91 ? -0.631 10.837 -0.042 1.00 67.75 91 ALA A CA 1
ATOM 717 C C . ALA A 1 91 ? 0.719 10.123 -0.246 1.00 67.75 91 ALA A C 1
ATOM 719 O O . ALA A 1 91 ? 1.001 9.671 -1.352 1.00 67.75 91 ALA A O 1
ATOM 720 N N . GLU A 1 92 ? 1.521 9.975 0.813 1.00 76.88 92 GLU A N 1
ATOM 721 C CA . GLU A 1 92 ? 2.859 9.371 0.750 1.00 76.88 92 GLU A CA 1
ATOM 722 C C . GLU A 1 92 ? 3.079 8.394 1.914 1.00 76.88 92 GLU A C 1
ATOM 724 O O . GLU A 1 92 ? 3.763 8.708 2.891 1.00 76.88 92 GLU A O 1
ATOM 729 N N . PRO A 1 93 ? 2.475 7.195 1.867 1.00 83.44 93 PRO A N 1
ATOM 730 C CA . PRO A 1 93 ? 2.757 6.183 2.870 1.00 83.44 93 PRO A CA 1
ATOM 731 C C . PRO A 1 93 ? 4.223 5.723 2.742 1.00 83.44 93 PRO A C 1
ATOM 733 O O . PRO A 1 93 ? 4.661 5.429 1.626 1.00 83.44 93 PRO A O 1
ATOM 736 N N . PRO A 1 94 ? 4.978 5.582 3.851 1.00 83.62 94 PRO A N 1
ATOM 737 C CA . PRO A 1 94 ? 6.374 5.127 3.832 1.00 83.62 94 PRO A CA 1
ATOM 738 C C . PRO A 1 94 ? 6.593 3.817 3.062 1.00 83.62 94 PRO A C 1
ATOM 740 O O . PRO A 1 94 ? 7.653 3.592 2.484 1.00 83.62 94 PRO A O 1
ATOM 743 N N . LEU A 1 95 ? 5.576 2.953 3.017 1.00 87.00 95 LEU A N 1
ATOM 744 C CA . LEU A 1 95 ? 5.593 1.697 2.273 1.00 87.00 95 LEU A CA 1
ATOM 745 C C . LEU A 1 95 ? 5.641 1.874 0.743 1.00 87.00 95 LEU A C 1
ATOM 747 O O . LEU A 1 95 ? 6.138 0.982 0.060 1.00 87.00 95 LEU A O 1
ATOM 751 N N . ALA A 1 96 ? 5.164 2.994 0.189 1.00 84.31 96 ALA A N 1
ATOM 752 C CA . ALA A 1 96 ? 5.131 3.217 -1.261 1.00 84.31 96 ALA A CA 1
ATOM 753 C C . ALA A 1 96 ? 6.523 3.425 -1.878 1.00 84.31 96 ALA A C 1
ATOM 755 O O . ALA A 1 96 ? 6.715 3.146 -3.060 1.00 84.31 96 ALA A O 1
ATOM 756 N N . THR A 1 97 ? 7.491 3.905 -1.095 1.00 84.94 97 THR A N 1
ATOM 757 C CA . THR A 1 97 ? 8.852 4.228 -1.562 1.00 84.94 97 THR A CA 1
ATOM 758 C C . THR A 1 97 ? 9.929 3.324 -0.963 1.00 84.94 97 THR A C 1
ATOM 760 O O . THR A 1 97 ? 11.107 3.468 -1.294 1.00 84.94 97 THR A O 1
ATOM 763 N N . ALA A 1 98 ? 9.546 2.380 -0.101 1.00 86.75 98 ALA A N 1
ATOM 764 C CA . ALA A 1 98 ? 10.480 1.528 0.619 1.00 86.75 98 ALA A CA 1
ATOM 765 C C . ALA A 1 98 ? 11.198 0.519 -0.290 1.00 86.75 98 ALA A C 1
ATOM 767 O O . ALA A 1 98 ? 10.595 -0.120 -1.155 1.00 86.75 98 ALA A O 1
ATOM 768 N N . ALA A 1 99 ? 12.491 0.322 -0.031 1.00 83.94 99 ALA A N 1
ATOM 769 C CA . ALA A 1 99 ? 13.244 -0.795 -0.585 1.00 83.94 99 ALA A CA 1
ATOM 770 C C . ALA A 1 99 ? 12.788 -2.124 0.046 1.00 83.94 99 ALA A C 1
ATOM 772 O O . ALA A 1 99 ? 12.303 -2.149 1.176 1.00 83.94 99 ALA A O 1
ATOM 773 N N . GLU A 1 100 ? 12.999 -3.246 -0.652 1.00 82.56 100 GLU A N 1
ATOM 774 C CA . GLU A 1 100 ? 12.560 -4.572 -0.180 1.00 82.56 100 GLU A CA 1
ATOM 775 C C . GLU A 1 100 ? 13.135 -4.924 1.207 1.00 82.56 100 GLU A C 1
ATOM 777 O O . GLU A 1 100 ? 12.436 -5.497 2.039 1.00 82.56 100 GLU A O 1
ATOM 782 N N . THR A 1 101 ? 14.378 -4.5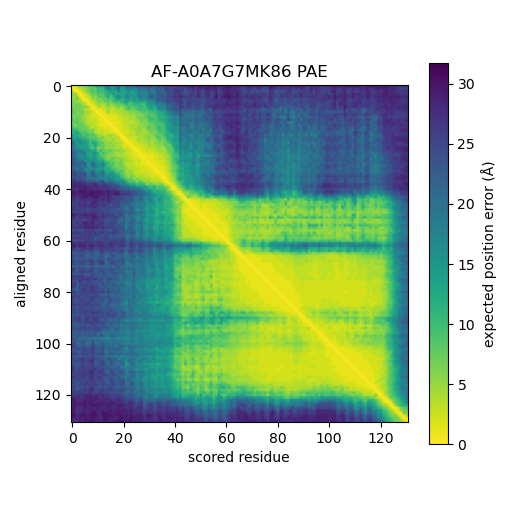20 1.493 1.00 84.12 101 THR A N 1
ATOM 783 C CA . THR A 1 101 ? 15.043 -4.746 2.788 1.00 84.12 101 THR A CA 1
ATOM 784 C C . THR A 1 101 ? 14.370 -3.995 3.942 1.00 84.12 101 THR A C 1
ATOM 786 O O . THR A 1 101 ? 14.281 -4.523 5.049 1.00 84.12 101 THR A O 1
ATOM 789 N N . ASP A 1 102 ? 13.842 -2.798 3.677 1.00 89.31 102 ASP A N 1
ATOM 790 C CA . ASP A 1 102 ? 13.241 -1.914 4.687 1.00 89.31 102 ASP A CA 1
ATOM 791 C C . ASP A 1 102 ? 11.717 -2.060 4.760 1.00 89.31 102 ASP A C 1
ATOM 793 O O . ASP A 1 102 ? 11.045 -1.426 5.576 1.00 89.31 102 ASP A O 1
ATOM 797 N N . ARG A 1 103 ? 11.146 -2.922 3.915 1.00 87.56 103 ARG A N 1
ATOM 798 C CA . ARG A 1 103 ? 9.704 -3.033 3.696 1.00 87.56 103 ARG A CA 1
ATOM 799 C C . ARG A 1 103 ? 8.934 -3.413 4.952 1.00 87.56 103 ARG A C 1
ATOM 801 O O . ARG A 1 103 ? 7.859 -2.877 5.203 1.00 87.56 103 ARG A O 1
ATOM 808 N N . ALA A 1 104 ? 9.505 -4.289 5.777 1.00 87.38 104 ALA A N 1
ATOM 809 C CA . ALA A 1 104 ? 8.917 -4.665 7.060 1.00 87.38 104 ALA A CA 1
ATOM 810 C C . ALA A 1 104 ? 8.803 -3.469 8.023 1.00 87.38 104 ALA A C 1
ATOM 812 O O . ALA A 1 104 ? 7.796 -3.329 8.714 1.00 87.38 104 ALA A O 1
ATOM 813 N N . PHE A 1 105 ? 9.804 -2.587 8.043 1.00 88.00 105 PHE A N 1
ATOM 814 C CA . PHE A 1 105 ? 9.787 -1.384 8.872 1.00 88.00 105 PHE A CA 1
ATOM 815 C C . PHE A 1 105 ? 8.852 -0.315 8.294 1.00 88.00 105 PHE A C 1
ATOM 817 O O . PHE A 1 105 ? 8.022 0.244 9.008 1.00 88.00 105 PHE A O 1
ATOM 824 N N . ALA A 1 106 ? 8.906 -0.091 6.981 1.00 89.44 106 ALA A N 1
ATOM 825 C CA . ALA A 1 106 ? 8.014 0.833 6.288 1.00 89.44 106 ALA A CA 1
ATOM 826 C C . ALA A 1 106 ? 6.532 0.448 6.430 1.00 89.44 106 ALA A C 1
ATOM 828 O O . ALA A 1 106 ? 5.666 1.320 6.541 1.00 89.44 106 ALA A O 1
ATOM 829 N N . ARG A 1 107 ? 6.237 -0.854 6.494 1.00 91.50 107 ARG A N 1
ATOM 830 C CA . ARG A 1 107 ? 4.905 -1.382 6.798 1.00 91.50 107 ARG A CA 1
ATOM 831 C C . ARG A 1 107 ? 4.431 -0.955 8.183 1.00 91.50 107 ARG A C 1
ATOM 833 O O . ARG A 1 107 ? 3.328 -0.436 8.287 1.00 91.50 107 ARG A O 1
ATOM 840 N N . LEU A 1 108 ? 5.266 -1.093 9.214 1.00 89.69 108 LEU A N 1
ATOM 841 C CA . LEU A 1 108 ? 4.932 -0.639 10.571 1.00 89.69 108 LEU A CA 1
ATOM 842 C C . LEU A 1 108 ? 4.653 0.868 10.619 1.00 89.69 108 LEU A C 1
ATOM 844 O O . LEU A 1 108 ? 3.669 1.292 11.218 1.00 89.69 108 LEU A O 1
ATOM 848 N N . LEU A 1 109 ? 5.478 1.678 9.951 1.00 89.19 109 LEU A N 1
ATOM 849 C CA . LEU A 1 109 ? 5.255 3.125 9.876 1.00 89.19 109 LEU A CA 1
ATOM 850 C C . LEU A 1 109 ? 3.954 3.475 9.144 1.00 89.19 109 LEU A C 1
ATOM 852 O O . LEU A 1 109 ? 3.260 4.414 9.522 1.00 89.19 109 LEU A O 1
ATOM 856 N N . THR A 1 110 ? 3.609 2.712 8.110 1.00 88.81 110 THR A N 1
ATOM 857 C CA . THR A 1 110 ? 2.372 2.915 7.348 1.00 88.81 110 THR A CA 1
ATOM 858 C C . THR A 1 110 ? 1.141 2.484 8.145 1.00 88.81 110 THR A C 1
ATOM 860 O O . THR A 1 110 ? 0.125 3.172 8.104 1.00 88.81 110 THR A O 1
ATOM 863 N N . GLU A 1 111 ? 1.235 1.405 8.928 1.00 89.69 111 GLU A N 1
ATOM 864 C CA . GLU A 1 111 ? 0.202 1.037 9.904 1.00 89.69 111 GLU A CA 1
ATOM 865 C C . GLU A 1 111 ? -0.016 2.168 10.919 1.00 89.69 111 GLU A C 1
ATOM 867 O O . GLU A 1 111 ? -1.152 2.580 11.135 1.00 89.69 111 GLU A O 1
ATOM 872 N N . ALA A 1 112 ? 1.060 2.740 11.467 1.00 85.75 112 ALA A N 1
ATOM 873 C CA . ALA A 1 112 ? 0.967 3.861 12.402 1.00 85.75 112 ALA A CA 1
ATOM 874 C C . ALA A 1 112 ? 0.355 5.121 11.759 1.00 85.75 112 ALA A C 1
ATOM 876 O O . ALA A 1 112 ? -0.455 5.801 12.385 1.00 85.75 112 ALA A O 1
ATOM 877 N N . ALA A 1 113 ? 0.693 5.424 10.502 1.00 83.50 113 ALA A N 1
ATOM 878 C CA . ALA A 1 113 ? 0.098 6.540 9.764 1.00 83.50 113 ALA A CA 1
ATOM 879 C C . ALA A 1 113 ? -1.412 6.342 9.536 1.00 83.50 113 ALA A C 1
ATOM 881 O O . ALA A 1 113 ? -2.188 7.292 9.634 1.00 83.50 113 ALA A O 1
ATOM 882 N N . LEU A 1 114 ? -1.845 5.105 9.275 1.00 82.69 114 LEU A N 1
ATOM 883 C CA . LEU A 1 114 ? -3.264 4.758 9.176 1.00 82.69 114 LEU A CA 1
ATOM 884 C C . LEU A 1 114 ? -3.987 4.892 10.521 1.00 82.69 114 LEU A C 1
ATOM 886 O O . LEU A 1 114 ? -5.098 5.420 10.559 1.00 82.69 114 LEU A O 1
ATOM 890 N N . GLU A 1 115 ? -3.354 4.477 11.618 1.00 83.19 115 GLU A N 1
ATOM 891 C CA . GLU A 1 115 ? -3.901 4.655 12.967 1.00 83.19 115 GLU A CA 1
ATOM 892 C C . GLU A 1 115 ? -4.043 6.139 13.336 1.00 83.19 115 GLU A C 1
ATOM 894 O O . GLU A 1 115 ? -5.090 6.544 13.839 1.00 83.19 115 GLU A O 1
ATOM 899 N N . GLN A 1 116 ? -3.051 6.973 13.009 1.00 80.31 116 GLN A N 1
ATOM 900 C CA . GLN A 1 116 ? -3.116 8.432 13.189 1.00 80.31 116 GLN A CA 1
ATOM 901 C C . GLN A 1 116 ? -4.224 9.081 12.353 1.00 80.31 116 GLN A C 1
ATOM 903 O O . GLN A 1 116 ? -4.820 10.070 12.776 1.00 80.31 116 GLN A O 1
ATOM 908 N N . ALA A 1 117 ? -4.538 8.506 11.192 1.00 76.75 117 ALA A N 1
ATOM 909 C CA . ALA A 1 117 ? -5.654 8.924 10.352 1.00 76.75 117 ALA A CA 1
ATOM 910 C C . ALA A 1 117 ? -7.020 8.369 10.818 1.00 76.75 117 ALA A C 1
ATOM 912 O O . ALA A 1 117 ? -8.032 8.570 10.146 1.00 76.75 117 ALA A O 1
ATOM 913 N N . GLY A 1 118 ? -7.069 7.676 11.963 1.00 74.62 118 GLY A N 1
ATOM 914 C CA . GLY A 1 118 ? -8.296 7.177 12.589 1.00 74.62 118 GLY A CA 1
ATOM 915 C C . GLY A 1 118 ? -8.710 5.763 12.169 1.00 74.62 118 GLY A C 1
ATOM 916 O O . GLY A 1 118 ? -9.777 5.293 12.569 1.00 74.62 118 GLY A O 1
ATOM 917 N N . VAL A 1 119 ? -7.889 5.049 11.393 1.00 78.69 119 VAL A N 1
ATOM 918 C CA . VAL A 1 119 ? -8.140 3.646 11.041 1.00 78.69 119 VAL A CA 1
ATOM 919 C C . VAL A 1 119 ? -7.533 2.740 12.108 1.00 78.69 119 VAL A C 1
ATOM 921 O O . VAL A 1 119 ? -6.346 2.433 12.082 1.00 78.69 119 VAL A O 1
ATOM 924 N N . ALA A 1 120 ? -8.359 2.265 13.041 1.00 77.38 120 ALA A N 1
ATOM 925 C CA . ALA A 1 120 ? -7.921 1.317 14.065 1.00 77.38 120 ALA A CA 1
ATOM 926 C C . ALA A 1 120 ? -7.609 -0.063 13.449 1.00 77.38 120 ALA A C 1
ATOM 928 O O . ALA A 1 120 ? -8.521 -0.848 13.129 1.00 77.38 120 ALA A O 1
ATOM 929 N N . LEU A 1 121 ? -6.315 -0.346 13.279 1.00 72.88 121 LEU A N 1
ATOM 930 C CA . LEU A 1 121 ? -5.796 -1.612 12.761 1.00 72.88 121 LEU A CA 1
ATOM 931 C C . LEU A 1 121 ? -5.629 -2.663 13.861 1.00 72.88 121 LEU A C 1
ATOM 933 O O . LEU A 1 121 ? -5.824 -3.855 13.595 1.00 72.88 121 LEU A O 1
ATOM 937 N N . ASP A 1 122 ? -5.290 -2.258 15.087 1.00 67.50 122 ASP A N 1
ATOM 938 C CA . ASP A 1 122 ? -5.466 -3.086 16.282 1.00 67.50 122 ASP A CA 1
ATOM 939 C C . ASP A 1 122 ? -6.810 -2.760 16.955 1.00 67.50 122 ASP A C 1
ATOM 941 O O . ASP A 1 122 ? -7.151 -1.586 17.122 1.00 67.50 122 ASP A O 1
ATOM 945 N N . PRO A 1 123 ? -7.613 -3.768 17.352 1.00 56.25 123 PRO A N 1
ATOM 946 C CA . PRO A 1 123 ? -8.651 -3.509 18.338 1.00 56.25 123 PRO A CA 1
ATOM 947 C C . PRO A 1 123 ? -7.960 -2.991 19.610 1.00 56.25 123 PRO A C 1
ATOM 949 O O . PRO A 1 123 ? -6.863 -3.476 19.921 1.00 56.25 123 PRO A O 1
ATOM 952 N N . PRO A 1 124 ? -8.560 -2.040 20.355 1.00 50.69 124 PRO A N 1
ATOM 953 C CA . PRO A 1 124 ? -8.059 -1.722 21.684 1.00 50.69 124 PRO A CA 1
ATOM 954 C C . PRO A 1 124 ? -7.903 -3.053 22.412 1.00 50.69 124 PRO A C 1
ATOM 956 O O . PRO A 1 124 ? -8.824 -3.876 22.396 1.00 50.69 124 PRO A O 1
ATOM 959 N N . ARG A 1 125 ? -6.705 -3.319 22.943 1.00 51.62 125 ARG A N 1
ATOM 960 C CA . ARG A 1 125 ? -6.510 -4.441 23.856 1.00 51.62 125 ARG A CA 1
ATOM 961 C C . ARG A 1 125 ? -7.498 -4.181 24.983 1.00 51.62 125 ARG A C 1
ATOM 963 O O . ARG A 1 125 ? -7.253 -3.304 25.798 1.00 51.62 125 ARG A O 1
ATOM 970 N N . GLY A 1 126 ? -8.656 -4.838 24.942 1.00 46.84 126 GLY A N 1
ATOM 971 C CA . GLY A 1 126 ? -9.576 -4.814 26.060 1.00 46.84 126 GLY A CA 1
ATOM 972 C C . GLY A 1 126 ? -8.779 -5.260 27.271 1.00 46.84 126 GLY A C 1
ATOM 973 O O . GLY A 1 126 ? -7.994 -6.204 27.159 1.00 46.84 126 GLY A O 1
ATOM 974 N N . ASP A 1 127 ? -8.936 -4.538 28.370 1.00 48.00 127 ASP A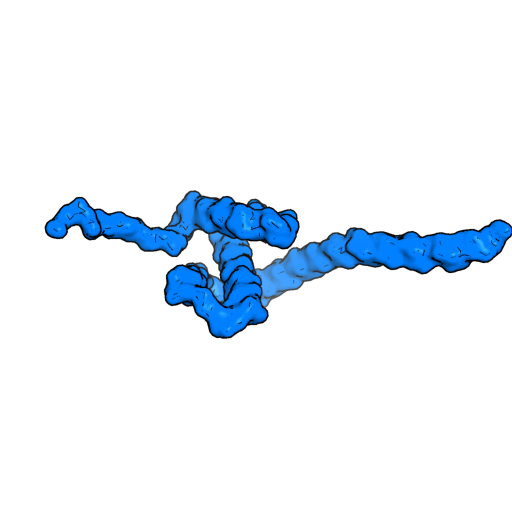 N 1
ATOM 975 C CA . ASP A 1 127 ? -8.340 -4.802 29.673 1.00 48.00 127 ASP A CA 1
ATOM 976 C C . ASP A 1 127 ? -8.772 -6.175 30.226 1.00 48.00 127 ASP A C 1
ATOM 978 O O . ASP A 1 127 ? -9.408 -6.284 31.267 1.00 48.00 127 ASP A O 1
ATOM 982 N N . THR A 1 128 ? -8.429 -7.277 29.560 1.00 52.81 128 THR A N 1
ATOM 983 C CA . THR A 1 128 ? -8.497 -8.628 30.124 1.00 52.81 128 THR A CA 1
ATOM 984 C C . THR A 1 128 ? -7.198 -8.915 30.870 1.00 52.81 128 THR A C 1
ATOM 986 O O . THR A 1 128 ? -6.491 -9.879 30.586 1.00 52.81 128 THR A O 1
ATOM 989 N N . ALA A 1 129 ? -6.870 -8.017 31.796 1.00 45.12 129 ALA A N 1
ATOM 990 C CA . ALA A 1 129 ? -5.872 -8.183 32.845 1.00 45.12 129 ALA A CA 1
ATOM 991 C C . ALA A 1 129 ? -6.461 -7.671 34.173 1.00 45.12 129 ALA A C 1
ATOM 993 O O . ALA A 1 129 ? -5.841 -6.894 34.890 1.00 45.12 129 ALA A O 1
ATOM 994 N N . ALA A 1 130 ? -7.701 -8.071 34.458 1.00 44.31 130 ALA A N 1
ATOM 995 C CA . ALA A 1 130 ? -8.351 -7.938 35.757 1.00 44.31 130 ALA A CA 1
ATOM 996 C C . ALA A 1 130 ? -9.493 -8.965 35.855 1.00 44.31 130 ALA A C 1
ATOM 998 O O . ALA A 1 130 ? -10.661 -8.620 35.689 1.00 44.31 130 ALA A O 1
ATOM 999 N N . ALA A 1 131 ? -9.145 -10.238 36.051 1.00 37.59 131 ALA A N 1
ATOM 1000 C CA . ALA A 1 131 ? -10.021 -11.264 36.622 1.00 37.59 131 ALA A CA 1
ATOM 1001 C C . ALA A 1 131 ? -9.164 -12.423 37.139 1.00 37.59 131 ALA A C 1
ATOM 1003 O O . ALA A 1 131 ? -8.348 -12.933 36.337 1.00 37.59 131 ALA A O 1
#

Foldseek 3Di:
DVVVVVVVVVVVVVVVCVVVVVVVVVVVVVVVVVVCVVPDPPPDLVVLLVVLLVLVCVLVVDDPPDPVVVVVSVVVNLVSLVVNCVVLVVPDQLCVPDDPVCNVVSSVSSQVVCVVSVSCSDDPPPPPVPD

Secondary structure (DSSP, 8-state):
-HHHHHHHHHHHHHHHHHHHHHHHHHHHHHHHHHHHHHHS-PPPHHHHHHHHHHHHHHHHT---SSHHHHHHHHHHHHHHHHHHHHHHT-SS-GGGT--GGGHHHHHHHHHHHHHHTT--SSPP-------

Radius of gyration: 20.53 Å; Cα contacts (8 Å, |Δi|>4): 63; chains: 1; bounding box: 55×35×71 Å

Mean predicted aligned error: 14.21 Å

Solvent-accessible surface area (backbone atoms only — not comparable to full-atom values): 7776 Å² total; per-residue (Å²): 118,72,68,61,56,67,64,48,47,60,55,52,52,52,53,48,47,67,63,45,48,63,56,51,49,51,59,49,48,52,54,50,48,54,50,45,65,74,72,40,88,64,79,53,68,66,56,50,52,50,49,47,51,52,52,51,50,54,60,70,75,46,86,54,98,40,72,68,55,42,49,54,53,52,52,53,48,52,53,46,53,54,51,46,31,62,73,76,62,50,88,78,46,53,49,82,78,45,51,83,90,46,35,72,59,21,44,54,54,32,52,50,52,39,39,76,70,68,46,76,80,63,74,78,81,68,82,86,84,77,131

Organism: NCBI:txid37331